Protein AF-A0A932T0K1-F1 (afdb_monomer_lite)

Secondary structure (DSSP, 8-state):
--SHHHHS-THHHHHHHHHHTTTTS-HHHHTSHHHHHHHHHHTTEEEETTEEEE----

Sequence (58 aa):
MDDLRRIVGPAARLTRQEEKHGLLDDASTIGTRAGWQARLAECGFRLAGHRLLRCASG

pLDDT: mean 71.81, std 11.2, range [50.34, 87.25]

Structure (mmCIF, N/CA/C/O backbone):
data_AF-A0A932T0K1-F1
#
_entry.id   AF-A0A932T0K1-F1
#
loop_
_atom_site.group_PDB
_atom_site.id
_atom_site.type_symbol
_atom_site.label_atom_id
_atom_site.label_alt_id
_atom_site.label_comp_id
_atom_site.label_asym_id
_atom_site.label_entity_id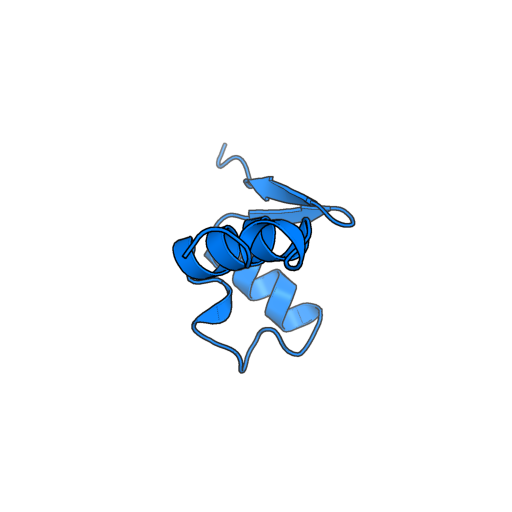
_atom_site.label_seq_id
_atom_site.pdbx_PDB_ins_code
_atom_site.Cartn_x
_atom_site.Cartn_y
_atom_site.Cartn_z
_atom_site.occupancy
_atom_site.B_iso_or_equiv
_atom_site.auth_seq_id
_atom_site.auth_comp_id
_atom_site.auth_asym_id
_atom_site.auth_atom_id
_atom_site.pdbx_PDB_model_num
ATOM 1 N N . MET A 1 1 ? 5.992 15.973 -25.729 1.00 52.53 1 MET A N 1
ATOM 2 C CA . MET A 1 1 ? 6.169 15.311 -24.413 1.00 52.53 1 MET A CA 1
ATOM 3 C C . MET A 1 1 ? 5.048 14.284 -24.213 1.00 52.53 1 MET A C 1
ATOM 5 O O . MET A 1 1 ? 4.508 14.135 -23.125 1.00 52.53 1 MET A O 1
ATOM 9 N N . ASP A 1 2 ? 4.698 13.552 -25.274 1.00 52.59 2 ASP A N 1
ATOM 10 C CA . ASP A 1 2 ? 3.400 12.866 -25.382 1.00 52.59 2 ASP A CA 1
ATOM 11 C C . ASP A 1 2 ? 3.559 11.345 -25.557 1.00 52.59 2 ASP A C 1
ATOM 13 O O . ASP A 1 2 ? 2.587 10.599 -25.477 1.00 52.59 2 ASP A O 1
ATOM 17 N N . ASP A 1 3 ? 4.803 10.875 -25.702 1.00 55.06 3 ASP A N 1
ATOM 18 C CA . ASP A 1 3 ? 5.135 9.481 -26.019 1.00 55.06 3 ASP A CA 1
ATOM 19 C C . ASP A 1 3 ? 5.336 8.594 -24.768 1.00 55.06 3 ASP A C 1
ATOM 21 O O . ASP A 1 3 ? 5.059 7.395 -24.770 1.00 55.06 3 ASP A O 1
ATOM 25 N N . LEU A 1 4 ? 5.697 9.193 -23.625 1.00 54.06 4 LEU A N 1
ATOM 26 C CA . LEU A 1 4 ? 5.912 8.473 -22.357 1.00 54.06 4 LEU A CA 1
ATOM 27 C C . LEU A 1 4 ? 4.631 7.856 -21.771 1.00 54.06 4 LEU A C 1
ATOM 29 O O . LEU A 1 4 ? 4.694 6.908 -20.990 1.00 54.06 4 LEU A O 1
ATOM 33 N N . ARG A 1 5 ? 3.454 8.349 -22.169 1.00 53.62 5 ARG A N 1
ATOM 34 C CA . ARG A 1 5 ? 2.158 7.837 -21.694 1.00 53.62 5 ARG A CA 1
ATOM 35 C C . ARG A 1 5 ? 1.808 6.448 -22.234 1.00 53.62 5 ARG A C 1
ATOM 37 O O . ARG A 1 5 ? 0.929 5.803 -21.668 1.00 53.62 5 ARG A O 1
ATOM 44 N N . ARG A 1 6 ? 2.462 5.996 -23.310 1.00 55.59 6 ARG A N 1
ATOM 45 C CA . ARG A 1 6 ? 2.186 4.707 -23.966 1.00 55.59 6 ARG A CA 1
ATOM 46 C C . ARG A 1 6 ? 3.070 3.566 -23.449 1.00 55.59 6 ARG A C 1
ATOM 48 O O . ARG A 1 6 ? 2.662 2.413 -23.527 1.00 55.59 6 ARG A O 1
ATOM 55 N N . ILE A 1 7 ? 4.245 3.890 -22.902 1.00 56.22 7 ILE A N 1
ATOM 56 C CA . ILE A 1 7 ? 5.240 2.921 -22.407 1.00 56.22 7 ILE A CA 1
ATOM 57 C C . ILE A 1 7 ? 5.024 2.616 -20.920 1.00 56.22 7 ILE A C 1
ATOM 59 O O . ILE A 1 7 ? 5.173 1.473 -20.489 1.00 56.22 7 ILE A O 1
ATOM 63 N N . VAL A 1 8 ? 4.604 3.608 -20.127 1.00 51.94 8 VAL A N 1
ATOM 64 C CA . VAL A 1 8 ? 4.294 3.386 -18.713 1.00 51.94 8 VAL A CA 1
ATOM 65 C C . VAL A 1 8 ? 2.844 2.916 -18.589 1.00 51.94 8 VAL A C 1
ATOM 67 O O . VAL A 1 8 ? 1.913 3.705 -18.448 1.00 51.94 8 VAL A O 1
ATOM 70 N N . GLY A 1 9 ? 2.656 1.601 -18.714 1.00 55.72 9 GLY A N 1
ATOM 71 C CA . GLY A 1 9 ? 1.375 0.915 -18.537 1.00 55.72 9 GLY A CA 1
ATOM 72 C C . GLY A 1 9 ? 0.755 1.098 -17.132 1.00 55.72 9 GLY A C 1
ATOM 73 O O . GLY A 1 9 ? 1.219 1.923 -16.346 1.00 55.72 9 GLY A O 1
ATOM 74 N N . PRO A 1 10 ? -0.297 0.333 -16.771 1.00 55.56 10 PRO A N 1
ATOM 75 C CA . PRO A 1 10 ? -1.176 0.559 -15.605 1.00 55.56 10 PRO A CA 1
ATOM 76 C C . PRO A 1 10 ? -0.484 0.810 -14.248 1.00 55.56 10 PRO A C 1
ATOM 78 O O . PRO A 1 10 ? -1.095 1.422 -13.370 1.00 55.56 10 PRO A O 1
ATOM 81 N N . ALA A 1 11 ? 0.784 0.416 -14.099 1.00 56.22 11 ALA A N 1
ATOM 82 C CA . ALA A 1 11 ? 1.650 0.730 -12.967 1.00 56.22 11 ALA A CA 1
ATOM 83 C C . ALA A 1 11 ? 1.805 2.241 -12.700 1.00 56.22 11 ALA A C 1
ATOM 85 O O . ALA A 1 11 ? 1.661 2.646 -11.554 1.00 56.22 11 ALA A O 1
ATOM 86 N N . ALA A 1 12 ? 1.961 3.103 -13.720 1.00 63.53 12 ALA A N 1
ATOM 87 C CA . ALA A 1 12 ? 2.119 4.557 -13.506 1.00 63.53 12 ALA A CA 1
ATOM 88 C C . ALA A 1 12 ? 0.941 5.176 -12.748 1.00 63.53 12 ALA A C 1
ATOM 90 O O . ALA A 1 12 ? 1.094 6.103 -11.953 1.00 63.53 12 ALA A O 1
ATOM 91 N N . ARG A 1 13 ? -0.269 4.684 -13.030 1.00 66.00 13 ARG A N 1
ATOM 92 C CA . ARG A 1 13 ? -1.490 5.194 -12.407 1.00 66.00 13 ARG A CA 1
ATOM 93 C C . ARG A 1 13 ? -1.607 4.752 -10.954 1.00 66.00 13 ARG A C 1
ATOM 95 O O . ARG A 1 13 ? -2.193 5.491 -10.166 1.00 66.00 13 ARG A O 1
ATOM 102 N N . LEU A 1 14 ? -1.100 3.565 -10.622 1.00 67.38 14 LEU A N 1
ATOM 103 C CA . LEU A 1 14 ? -1.054 3.063 -9.252 1.00 67.38 14 LEU A CA 1
ATOM 104 C C . LEU A 1 14 ? 0.026 3.809 -8.462 1.00 67.38 14 LEU A C 1
ATOM 106 O O . LEU A 1 14 ? -0.314 4.438 -7.467 1.00 67.38 14 LEU A O 1
ATOM 110 N N . THR A 1 15 ? 1.243 3.906 -9.003 1.00 70.38 15 THR A N 1
ATOM 111 C CA . THR A 1 15 ? 2.362 4.637 -8.389 1.00 70.38 15 THR A CA 1
ATOM 112 C C . THR A 1 15 ? 1.991 6.082 -8.075 1.00 70.38 15 THR A C 1
ATOM 114 O O . THR A 1 15 ? 2.179 6.540 -6.958 1.00 70.38 15 THR A O 1
ATOM 117 N N . ARG A 1 16 ? 1.333 6.792 -8.999 1.00 71.12 16 ARG A N 1
ATOM 118 C CA . ARG A 1 16 ? 0.922 8.185 -8.759 1.00 71.12 16 ARG A CA 1
ATOM 119 C C . ARG A 1 16 ? -0.179 8.330 -7.700 1.00 71.12 16 ARG A C 1
ATOM 121 O O . ARG A 1 16 ? -0.312 9.392 -7.097 1.00 71.12 16 ARG A O 1
ATOM 128 N N . GLN A 1 17 ? -1.008 7.304 -7.499 1.00 69.19 17 GLN A N 1
ATOM 129 C CA . GLN A 1 17 ? -1.963 7.273 -6.386 1.00 69.19 17 GLN A CA 1
ATOM 130 C C . GLN A 1 17 ? -1.242 6.987 -5.070 1.00 69.19 17 GLN A C 1
ATOM 132 O O . GLN A 1 17 ? -1.548 7.628 -4.070 1.00 69.19 17 GLN A O 1
ATOM 137 N N . GLU A 1 18 ? -0.269 6.080 -5.081 1.00 72.56 18 GLU A N 1
ATOM 138 C CA . GLU A 1 18 ? 0.550 5.753 -3.918 1.00 72.56 18 GLU A CA 1
ATOM 139 C C . GLU A 1 18 ? 1.367 6.964 -3.450 1.00 72.56 18 GLU A C 1
ATOM 141 O O . GLU A 1 18 ? 1.301 7.313 -2.275 1.00 72.56 18 GLU A O 1
ATOM 146 N N . GLU A 1 19 ? 2.015 7.691 -4.364 1.00 77.62 19 GLU A N 1
ATOM 147 C CA . GLU A 1 19 ? 2.706 8.952 -4.064 1.00 77.62 19 GLU A CA 1
ATOM 148 C C . GLU A 1 19 ? 1.746 10.025 -3.538 1.00 77.62 19 GLU A C 1
ATOM 150 O O . GLU A 1 19 ? 2.006 10.648 -2.512 1.00 77.62 19 GLU A O 1
ATOM 155 N N . LYS A 1 20 ? 0.587 10.214 -4.186 1.00 75.88 20 LYS A N 1
ATOM 156 C CA . LYS A 1 20 ? -0.411 11.206 -3.749 1.00 75.88 20 LYS A CA 1
ATOM 157 C C . LYS A 1 20 ? -0.929 10.939 -2.331 1.00 75.88 20 LYS A C 1
ATOM 159 O O . LYS A 1 20 ? -1.312 11.876 -1.637 1.00 75.88 20 LYS A O 1
ATOM 164 N N . HIS A 1 21 ? -0.989 9.674 -1.928 1.00 69.88 21 HIS A N 1
ATOM 165 C CA . HIS A 1 21 ? -1.426 9.265 -0.597 1.00 69.88 21 HIS A CA 1
ATOM 166 C C . HIS A 1 21 ? -0.265 9.088 0.393 1.00 69.88 21 HIS A C 1
ATOM 168 O O . HIS A 1 21 ? -0.505 8.642 1.511 1.00 69.88 21 HIS A O 1
ATOM 174 N N . GLY A 1 22 ? 0.970 9.439 0.009 1.00 73.94 22 GLY A N 1
ATOM 175 C CA . GLY A 1 22 ? 2.152 9.306 0.864 1.00 73.94 22 GLY A CA 1
ATOM 176 C C . GLY A 1 22 ? 2.506 7.854 1.197 1.00 73.94 22 GLY A C 1
ATOM 177 O O . GLY A 1 22 ? 3.230 7.596 2.159 1.00 73.94 22 GLY A O 1
ATOM 178 N N . LEU A 1 23 ? 1.997 6.886 0.429 1.00 73.94 23 LEU A N 1
ATOM 179 C CA . LEU A 1 23 ? 2.232 5.462 0.665 1.00 73.94 23 LEU A CA 1
ATOM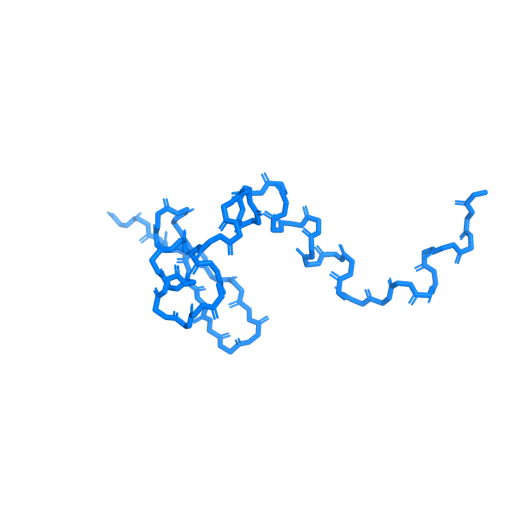 180 C C . LEU A 1 23 ? 3.690 5.071 0.396 1.00 73.94 23 LEU A C 1
ATOM 182 O O . LEU A 1 23 ? 4.171 4.130 1.013 1.00 73.94 23 LEU A O 1
ATOM 186 N N . LEU A 1 24 ? 4.393 5.805 -0.474 1.00 73.25 24 LEU A N 1
ATOM 187 C CA . LEU A 1 24 ? 5.809 5.576 -0.801 1.00 73.25 24 LEU A CA 1
ATOM 188 C C . LEU A 1 24 ? 6.776 6.512 -0.057 1.00 73.25 24 LEU A C 1
ATOM 190 O O . LEU A 1 24 ? 7.979 6.429 -0.279 1.00 73.25 24 LEU A O 1
ATOM 194 N N . ASP A 1 25 ? 6.260 7.401 0.795 1.00 72.19 25 ASP A N 1
ATOM 195 C CA . ASP A 1 25 ? 7.055 8.433 1.480 1.00 72.19 25 ASP A CA 1
ATOM 196 C C . ASP A 1 25 ?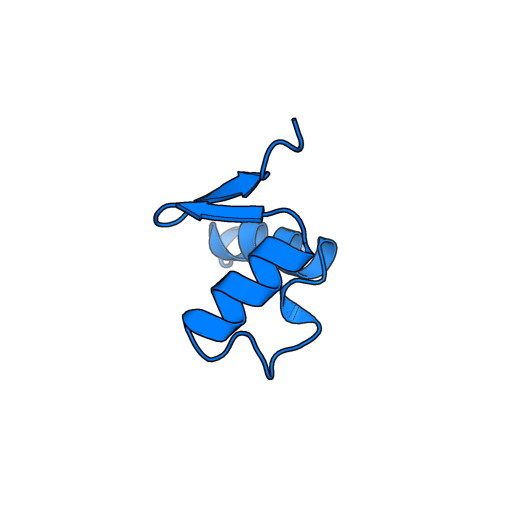 8.040 7.824 2.495 1.00 72.19 25 ASP A C 1
ATOM 198 O O . ASP A 1 25 ? 9.170 8.283 2.633 1.00 72.19 25 ASP A O 1
ATOM 202 N N . ASP A 1 26 ? 7.646 6.713 3.128 1.00 66.31 26 ASP A N 1
ATOM 203 C CA . ASP A 1 26 ? 8.497 5.941 4.034 1.00 66.31 26 ASP A CA 1
ATOM 204 C C . ASP A 1 26 ? 8.828 4.568 3.429 1.00 66.31 26 ASP A C 1
ATOM 206 O O . ASP A 1 26 ? 8.164 3.561 3.675 1.00 66.31 26 ASP A O 1
ATOM 210 N N . ALA A 1 27 ? 9.872 4.517 2.598 1.00 67.38 27 ALA A N 1
ATOM 211 C CA . ALA A 1 27 ? 10.297 3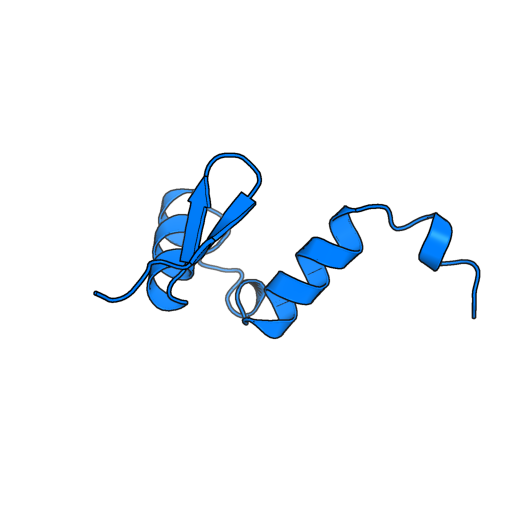.282 1.931 1.00 67.38 27 ALA A CA 1
ATOM 212 C C . ALA A 1 27 ? 10.813 2.195 2.904 1.00 67.38 27 ALA A C 1
ATOM 214 O O . ALA A 1 27 ? 10.912 1.020 2.539 1.00 67.38 27 ALA A O 1
ATOM 215 N N . SER A 1 28 ? 11.126 2.572 4.147 1.00 67.81 28 SER A N 1
ATOM 216 C CA . SER A 1 28 ? 11.656 1.683 5.186 1.00 67.81 28 SER A CA 1
ATOM 217 C C . SER A 1 28 ? 10.626 0.657 5.658 1.00 67.81 28 SER A C 1
ATOM 219 O O . SER A 1 28 ? 10.977 -0.473 5.998 1.00 67.81 28 SER A O 1
ATOM 221 N N . THR A 1 29 ? 9.343 1.023 5.650 1.00 67.25 29 THR A N 1
ATOM 222 C CA . THR A 1 29 ? 8.250 0.165 6.127 1.00 67.25 29 THR A CA 1
ATOM 223 C C . THR A 1 29 ? 7.598 -0.654 5.010 1.00 67.25 29 THR A C 1
ATOM 225 O O . THR A 1 29 ? 7.092 -1.747 5.260 1.00 67.25 29 THR A O 1
ATOM 228 N N . ILE A 1 30 ? 7.682 -0.220 3.750 1.00 72.00 30 ILE A N 1
ATOM 229 C CA . ILE A 1 30 ? 7.015 -0.894 2.618 1.00 72.00 30 ILE A CA 1
ATOM 230 C C . ILE A 1 30 ? 7.775 -2.119 2.077 1.00 72.00 30 ILE A C 1
ATOM 232 O O . ILE A 1 30 ? 7.234 -2.878 1.276 1.00 72.00 30 ILE A O 1
ATOM 236 N N . GLY A 1 31 ? 9.016 -2.345 2.525 1.00 75.56 31 GLY A N 1
ATOM 237 C CA . GLY A 1 31 ? 9.854 -3.468 2.084 1.00 75.56 31 GLY A CA 1
ATOM 238 C C . GLY A 1 31 ? 9.406 -4.844 2.593 1.00 75.56 31 GLY A C 1
ATOM 239 O O . GLY A 1 31 ? 9.860 -5.872 2.092 1.00 75.56 31 GLY A O 1
ATOM 240 N N . THR A 1 32 ? 8.498 -4.894 3.572 1.00 81.50 32 THR A N 1
ATOM 241 C CA . THR A 1 32 ? 7.932 -6.145 4.096 1.00 81.50 32 THR A CA 1
ATOM 242 C C . THR A 1 32 ? 6.411 -6.128 4.011 1.00 81.50 32 THR A C 1
ATOM 244 O O . THR A 1 32 ? 5.779 -5.082 4.139 1.00 81.50 32 THR A O 1
ATOM 247 N N . ARG A 1 33 ? 5.781 -7.303 3.857 1.00 79.94 33 ARG A N 1
ATOM 248 C CA . ARG A 1 33 ? 4.308 -7.411 3.850 1.00 79.94 33 ARG A CA 1
ATOM 249 C C . ARG A 1 33 ? 3.676 -6.822 5.119 1.00 79.94 33 ARG A C 1
ATOM 251 O O . ARG A 1 33 ? 2.603 -6.231 5.029 1.00 79.94 33 ARG A O 1
ATOM 258 N N . ALA A 1 34 ? 4.315 -7.009 6.274 1.00 81.25 34 ALA A N 1
ATOM 259 C CA . ALA A 1 34 ? 3.816 -6.522 7.556 1.00 81.25 34 ALA A CA 1
ATOM 260 C C . ALA A 1 34 ? 3.871 -4.992 7.640 1.00 81.25 34 ALA A C 1
ATOM 262 O O . ALA A 1 34 ? 2.863 -4.366 7.958 1.00 81.25 34 ALA A O 1
ATOM 263 N N . GLY A 1 35 ? 5.008 -4.387 7.285 1.00 83.69 35 GLY A N 1
ATOM 264 C CA . GLY A 1 35 ? 5.124 -2.931 7.276 1.00 83.69 35 GLY A CA 1
ATOM 265 C C . GLY A 1 35 ? 4.254 -2.279 6.194 1.00 83.69 35 GLY A C 1
ATOM 266 O O . GLY A 1 35 ? 3.632 -1.254 6.455 1.00 83.69 35 GLY A O 1
ATOM 267 N N . TRP A 1 36 ? 4.062 -2.936 5.043 1.00 84.00 36 TRP A N 1
ATOM 268 C CA . TRP A 1 36 ? 3.097 -2.482 4.038 1.00 84.00 36 TRP A CA 1
ATOM 269 C C . TRP A 1 36 ? 1.653 -2.513 4.551 1.00 84.00 36 TRP A C 1
ATOM 271 O O . TRP A 1 36 ? 0.904 -1.563 4.344 1.00 84.00 36 TRP A O 1
ATOM 281 N N . GLN A 1 37 ? 1.245 -3.568 5.265 1.00 83.75 37 GLN A N 1
ATOM 282 C CA . GLN A 1 37 ? -0.084 -3.611 5.886 1.00 83.75 37 GLN A CA 1
ATOM 283 C C . GLN A 1 37 ? -0.269 -2.527 6.951 1.00 83.75 37 GLN A C 1
ATOM 285 O O . GLN A 1 37 ? -1.335 -1.914 6.986 1.00 83.75 37 GLN A O 1
ATOM 290 N N . ALA A 1 38 ? 0.749 -2.277 7.779 1.00 84.69 38 ALA A N 1
ATOM 291 C CA . ALA A 1 38 ? 0.715 -1.208 8.773 1.00 84.69 38 ALA A CA 1
ATOM 292 C C . ALA A 1 38 ? 0.549 0.160 8.100 1.00 84.69 38 ALA A C 1
ATOM 294 O O . ALA A 1 38 ? -0.388 0.884 8.425 1.00 84.69 38 ALA A O 1
ATOM 295 N N . ARG A 1 39 ? 1.363 0.450 7.078 1.00 84.81 39 ARG A N 1
ATOM 296 C CA . ARG A 1 39 ? 1.301 1.709 6.330 1.00 84.81 39 ARG A CA 1
ATOM 297 C C . ARG A 1 39 ? -0.056 1.930 5.669 1.00 84.81 39 ARG A C 1
ATOM 299 O O . ARG A 1 39 ? -0.615 3.023 5.714 1.00 84.81 39 ARG A O 1
ATOM 306 N N . LEU A 1 40 ? -0.616 0.878 5.076 1.00 85.06 40 LEU A N 1
ATOM 307 C CA . LEU A 1 40 ? -1.956 0.928 4.505 1.00 85.06 40 LEU A CA 1
ATOM 308 C C . LEU A 1 40 ? -3.002 1.261 5.569 1.00 85.06 40 LEU A C 1
ATOM 310 O O . LEU A 1 40 ? -3.815 2.153 5.336 1.00 85.06 40 LEU A O 1
ATOM 314 N N . ALA A 1 41 ? -2.954 0.607 6.731 1.00 84.25 41 ALA A N 1
ATOM 315 C CA . ALA A 1 41 ? -3.885 0.862 7.823 1.00 84.25 41 ALA A CA 1
ATOM 316 C C . ALA A 1 41 ? -3.776 2.299 8.363 1.00 84.25 41 ALA A C 1
ATOM 318 O O . ALA A 1 41 ? -4.809 2.938 8.556 1.00 84.25 41 ALA A O 1
ATOM 319 N N . G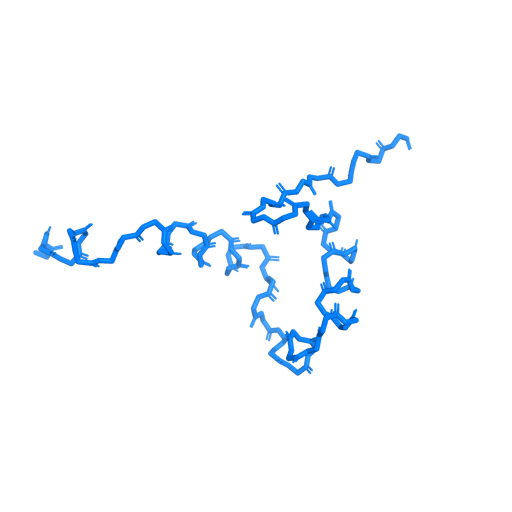LU A 1 42 ? -2.559 2.833 8.523 1.00 84.31 42 GLU A N 1
ATOM 320 C CA . GLU A 1 42 ? -2.322 4.235 8.907 1.00 84.31 42 GLU A CA 1
ATOM 321 C C . GLU A 1 42 ? -2.963 5.217 7.920 1.00 84.31 42 GLU A C 1
ATOM 323 O O . GLU A 1 42 ? -3.578 6.205 8.317 1.00 84.31 42 GLU A O 1
ATOM 328 N N . CYS A 1 43 ? -2.876 4.923 6.622 1.00 82.25 43 CYS A N 1
ATOM 329 C CA . CYS A 1 43 ? -3.493 5.736 5.578 1.00 82.25 43 CYS A CA 1
ATOM 330 C C . CYS A 1 43 ? -5.002 5.466 5.397 1.00 82.25 43 CYS A C 1
ATOM 332 O O . CYS A 1 43 ? -5.629 6.079 4.530 1.00 82.25 43 CYS A O 1
ATOM 334 N N . GLY A 1 44 ? -5.606 4.562 6.179 1.00 87.25 44 GLY A N 1
ATOM 335 C CA . GLY A 1 44 ? -7.024 4.201 6.070 1.00 87.25 44 GLY A CA 1
ATOM 336 C C . GLY A 1 44 ? -7.348 3.311 4.865 1.00 87.25 44 GLY A C 1
ATOM 337 O O . GLY A 1 44 ? -8.467 3.329 4.346 1.00 87.25 44 GLY A O 1
ATOM 338 N N . PHE A 1 45 ? -6.378 2.530 4.401 1.00 85.25 45 PHE A N 1
ATOM 339 C CA . PHE A 1 45 ? -6.499 1.590 3.295 1.00 85.25 45 PHE A CA 1
ATOM 340 C C . PHE A 1 45 ? -6.171 0.156 3.726 1.00 85.25 45 PHE A C 1
ATOM 342 O O . PHE A 1 45 ? -5.543 -0.112 4.744 1.00 85.25 45 PHE A O 1
ATOM 349 N N . ARG A 1 46 ? -6.590 -0.804 2.907 1.00 85.94 46 ARG A N 1
ATOM 350 C CA . ARG A 1 46 ? -6.181 -2.208 2.988 1.00 85.94 46 ARG A CA 1
ATOM 351 C C . ARG A 1 46 ? -5.944 -2.758 1.591 1.00 85.94 46 ARG A C 1
ATOM 353 O O . ARG A 1 46 ? -6.601 -2.344 0.635 1.00 85.94 46 ARG A O 1
ATOM 360 N N . LEU A 1 47 ? -5.045 -3.730 1.482 1.00 81.31 47 LEU A N 1
ATOM 361 C CA . LEU A 1 47 ? -4.791 -4.429 0.226 1.00 81.31 47 LEU A CA 1
ATOM 362 C C . LEU A 1 47 ? -5.687 -5.669 0.123 1.00 81.31 47 LEU A C 1
ATOM 364 O O . LEU A 1 47 ? -5.690 -6.514 1.018 1.00 81.31 47 LEU A O 1
ATOM 368 N N . ALA A 1 48 ? -6.421 -5.796 -0.980 1.00 82.44 48 ALA A N 1
ATOM 369 C CA . ALA A 1 48 ? -7.136 -7.012 -1.356 1.00 82.44 48 ALA A CA 1
ATOM 370 C C . ALA A 1 48 ? -6.649 -7.464 -2.740 1.00 82.44 48 ALA A C 1
ATOM 372 O O . ALA A 1 48 ? -7.041 -6.908 -3.768 1.00 82.44 48 ALA A O 1
ATOM 373 N N . GLY A 1 49 ? -5.740 -8.443 -2.761 1.00 79.81 49 GLY A N 1
ATOM 374 C CA . GLY A 1 49 ? -5.045 -8.863 -3.980 1.00 79.81 49 GLY A CA 1
ATOM 375 C C . GLY A 1 49 ? -4.211 -7.719 -4.564 1.00 79.81 49 GLY A C 1
ATOM 376 O O . GLY A 1 49 ? -3.246 -7.283 -3.946 1.00 79.81 49 GLY A O 1
ATOM 377 N N . HIS A 1 50 ? -4.619 -7.217 -5.733 1.00 76.31 50 HIS A N 1
ATOM 378 C CA . HIS A 1 50 ? -3.963 -6.108 -6.445 1.00 76.31 50 HIS A CA 1
ATOM 379 C C . HIS A 1 50 ? -4.732 -4.779 -6.354 1.00 76.31 50 HIS A C 1
ATOM 381 O O . HIS A 1 50 ? -4.512 -3.879 -7.164 1.00 76.31 50 HIS A O 1
ATOM 387 N N . ARG A 1 51 ? -5.683 -4.653 -5.418 1.00 74.62 51 ARG A N 1
ATOM 388 C CA . ARG A 1 51 ? -6.512 -3.451 -5.276 1.00 74.62 51 ARG A CA 1
ATOM 389 C C . ARG A 1 51 ? -6.410 -2.869 -3.867 1.00 74.62 51 ARG A C 1
ATOM 391 O O . ARG A 1 51 ? -6.486 -3.598 -2.879 1.00 74.62 51 ARG A O 1
ATOM 398 N N . LEU A 1 52 ? -6.284 -1.544 -3.800 1.00 78.25 52 LEU A N 1
ATOM 399 C CA . LEU A 1 52 ? -6.434 -0.764 -2.574 1.00 78.25 52 LEU A CA 1
ATOM 400 C C . LEU A 1 52 ? -7.921 -0.543 -2.297 1.00 78.25 52 LEU A C 1
ATOM 402 O O . LEU A 1 52 ? -8.654 -0.039 -3.149 1.00 78.25 52 LEU A O 1
ATOM 406 N N . LEU A 1 53 ? -8.366 -0.927 -1.108 1.00 84.12 53 LEU A N 1
ATOM 407 C CA . LEU A 1 53 ? -9.710 -0.661 -0.608 1.00 84.12 53 LEU A CA 1
ATOM 408 C C . LEU A 1 53 ? -9.600 0.341 0.538 1.00 84.12 53 LEU A C 1
ATOM 410 O O . LEU A 1 53 ? -8.724 0.194 1.386 1.00 84.12 53 LEU A O 1
ATOM 414 N N . ARG A 1 54 ? -10.484 1.339 0.592 1.00 84.69 54 ARG A N 1
ATOM 415 C CA . ARG A 1 54 ? -10.608 2.178 1.791 1.00 84.69 54 ARG A CA 1
ATOM 416 C C . ARG A 1 54 ? -11.154 1.324 2.929 1.00 84.69 54 ARG A C 1
ATOM 418 O O . ARG A 1 54 ? -12.150 0.624 2.741 1.00 84.69 54 ARG A O 1
ATOM 425 N N . CYS A 1 55 ? -10.532 1.401 4.100 1.00 78.19 55 CYS A N 1
ATOM 426 C CA . CYS A 1 55 ? -11.217 1.028 5.326 1.00 78.19 55 CYS A CA 1
ATOM 427 C C . CYS A 1 55 ? -12.342 2.045 5.508 1.00 78.19 55 CYS A C 1
ATOM 429 O O . CYS A 1 55 ? -12.087 3.230 5.713 1.00 78.19 55 CYS A O 1
ATOM 431 N N . ALA A 1 56 ? -13.586 1.603 5.332 1.00 68.69 56 ALA A N 1
ATOM 432 C CA . ALA A 1 56 ? -14.724 2.397 5.750 1.00 68.69 56 ALA A CA 1
ATOM 433 C C . ALA A 1 56 ? -14.627 2.524 7.271 1.00 68.69 56 ALA A C 1
ATOM 435 O O . ALA A 1 56 ? -14.798 1.537 7.985 1.00 68.69 56 ALA A O 1
ATOM 436 N N . SER A 1 57 ? -14.279 3.717 7.744 1.00 56.22 57 SER A N 1
ATOM 437 C CA . SER A 1 57 ? -14.546 4.116 9.117 1.00 56.22 57 SER A CA 1
ATOM 438 C C . SER A 1 57 ? -16.067 4.102 9.265 1.00 56.22 57 SER A C 1
ATOM 440 O O . SER A 1 57 ? -16.742 4.949 8.679 1.00 56.22 57 SER A O 1
ATOM 442 N N . GLY A 1 58 ? -16.596 3.059 9.904 1.00 50.34 58 GLY A N 1
ATOM 443 C CA . GLY A 1 58 ? -17.947 3.081 10.461 1.00 50.34 58 GLY A CA 1
ATOM 444 C C . GLY A 1 58 ? -17.967 3.928 11.720 1.00 50.34 58 GLY A C 1
ATOM 445 O O . GLY A 1 58 ? -16.924 3.941 12.414 1.00 50.34 58 GLY A O 1
#

Radius of gyration: 13.26 Å; chain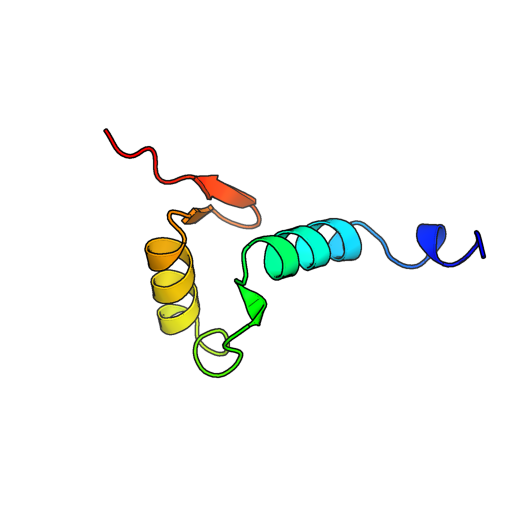s: 1; bounding box: 30×24×36 Å

Foldseek 3Di:
DPPVVVVPPPVVVVVVVCVVLCVCVCVVQCPDPVSSQVSQVVSQWGDDPPDIDGNPPD